Protein AF-A0A453AZ29-F1 (afdb_monomer_lite)

Secondary structure (DSSP, 8-state):
----PPP----------------------PPPPPPP---------------------------S------------HHHHHHHHHHHHHHHHHHHHHHHHHH---HHHHHHHHHHHHHHHHHHHHHHHHHHHHHHHHTTTS-HHHHHHHHHHHHHHHHHHHHHHHHTT-

Organism: Aegilops tauschii subsp. strangulata (NCBI:txid200361)

pLDDT: mean 73.73, std 20.69, range [39.31, 97.31]

Structure (mmCIF, N/CA/C/O backbone):
data_AF-A0A453AZ29-F1
#
_entry.id   AF-A0A453AZ29-F1
#
loop_
_atom_site.group_PDB
_atom_site.id
_atom_site.type_symbol
_atom_site.label_atom_id
_atom_site.label_alt_id
_atom_site.label_comp_id
_atom_site.label_asym_id
_atom_site.label_entity_id
_atom_site.label_seq_id
_atom_site.pdbx_PDB_ins_code
_atom_site.Cartn_x
_atom_site.Cartn_y
_atom_site.Cartn_z
_atom_site.occupancy
_atom_site.B_iso_or_equiv
_atom_site.auth_seq_id
_atom_site.auth_comp_id
_atom_site.auth_asym_id
_atom_site.auth_atom_id
_atom_site.pdbx_PDB_model_num
ATOM 1 N N . SER A 1 1 ? 17.532 59.763 -51.338 1.00 47.78 1 SER A N 1
ATOM 2 C CA . SER A 1 1 ? 17.557 60.275 -49.956 1.00 47.78 1 SER A CA 1
ATOM 3 C C . SER A 1 1 ? 16.244 60.984 -49.703 1.00 47.78 1 SER A C 1
ATOM 5 O O . SER A 1 1 ? 15.917 61.815 -50.535 1.00 47.78 1 SER A O 1
ATOM 7 N N . LEU A 1 2 ? 15.504 60.586 -48.658 1.00 46.50 2 LEU A N 1
ATOM 8 C CA . LEU A 1 2 ? 14.413 61.278 -47.934 1.00 46.50 2 LEU A CA 1
ATOM 9 C C . LEU A 1 2 ? 13.434 60.214 -47.408 1.00 46.50 2 LEU A C 1
ATOM 11 O O . LEU A 1 2 ? 12.672 59.607 -48.154 1.00 46.50 2 LEU A O 1
ATOM 15 N N . ARG A 1 3 ? 13.557 59.931 -46.108 1.00 44.09 3 ARG A N 1
ATOM 16 C CA . ARG A 1 3 ? 12.750 58.974 -45.345 1.00 44.09 3 ARG A CA 1
ATOM 17 C C . ARG A 1 3 ? 11.410 59.617 -44.977 1.00 44.09 3 ARG A C 1
ATOM 19 O O . ARG A 1 3 ? 11.407 60.703 -44.408 1.00 44.09 3 ARG A O 1
ATOM 26 N N . ALA A 1 4 ? 10.305 58.924 -45.242 1.00 47.53 4 ALA A N 1
ATOM 27 C CA . ALA A 1 4 ? 9.000 59.233 -44.668 1.00 47.53 4 ALA A CA 1
ATOM 28 C C . ALA A 1 4 ? 8.839 58.444 -43.358 1.00 47.53 4 ALA A C 1
ATOM 30 O O . ALA A 1 4 ? 8.721 57.220 -43.379 1.00 47.53 4 ALA A O 1
ATOM 31 N N . SER A 1 5 ? 8.874 59.143 -42.222 1.00 56.56 5 SER A N 1
ATOM 32 C CA . SER A 1 5 ? 8.562 58.576 -40.908 1.00 56.56 5 SER A CA 1
ATOM 33 C C . SER A 1 5 ? 7.107 58.879 -40.562 1.00 56.56 5 SER A C 1
ATOM 35 O O . SER A 1 5 ? 6.707 60.036 -40.468 1.00 56.56 5 SER A O 1
ATOM 37 N N . THR A 1 6 ? 6.335 57.809 -40.392 1.00 57.28 6 THR A N 1
ATOM 38 C CA . THR A 1 6 ? 4.952 57.791 -39.907 1.00 57.28 6 THR A CA 1
ATOM 39 C C . THR A 1 6 ? 4.903 58.149 -38.420 1.00 57.28 6 THR A C 1
ATOM 41 O O . THR A 1 6 ? 5.651 57.600 -37.614 1.00 57.28 6 THR A O 1
ATOM 44 N N . GLN A 1 7 ? 4.017 59.085 -38.085 1.00 50.06 7 GLN A N 1
ATOM 45 C CA . GLN A 1 7 ? 3.520 59.365 -36.736 1.00 50.06 7 GLN A CA 1
ATOM 46 C C . GLN A 1 7 ? 2.359 58.402 -36.413 1.00 50.06 7 GLN A C 1
ATOM 48 O O . GLN A 1 7 ? 1.785 57.840 -37.337 1.00 50.06 7 GLN A O 1
ATOM 53 N N . LEU A 1 8 ? 2.013 58.297 -35.123 1.00 47.25 8 LEU A N 1
ATOM 54 C CA . LEU A 1 8 ? 0.850 57.677 -34.451 1.00 47.25 8 LEU A CA 1
ATOM 55 C C . LEU A 1 8 ? 1.379 56.597 -33.492 1.00 47.25 8 LEU A C 1
ATOM 57 O O . LEU A 1 8 ? 2.039 55.661 -33.914 1.00 47.25 8 LEU A O 1
ATOM 61 N N . GLY A 1 9 ? 1.225 56.674 -32.177 1.00 49.78 9 GLY A N 1
ATOM 62 C CA . GLY A 1 9 ? 0.189 57.299 -31.369 1.00 49.78 9 GLY A CA 1
ATOM 63 C C . GLY A 1 9 ? -0.114 56.265 -30.290 1.00 49.78 9 GLY A C 1
ATOM 64 O O . GLY A 1 9 ? -0.825 55.305 -30.560 1.00 49.78 9 GLY A O 1
ATOM 65 N N . SER A 1 10 ? 0.490 56.409 -29.110 1.00 52.88 10 SER A N 1
ATOM 66 C CA . SER A 1 10 ? 0.344 55.429 -28.029 1.00 52.88 10 SER A CA 1
ATOM 67 C C . SER A 1 10 ? -0.169 56.128 -26.784 1.00 52.88 10 SER A C 1
ATOM 69 O O . SER A 1 10 ? 0.538 56.878 -26.114 1.00 52.88 10 SER A O 1
ATOM 71 N N . SER A 1 11 ? -1.448 55.887 -26.547 1.00 51.44 11 SER A N 1
ATOM 72 C CA . SER A 1 11 ? -2.273 56.338 -25.444 1.00 51.44 11 SER A CA 1
ATOM 73 C C . SER A 1 11 ? -1.641 56.007 -24.092 1.00 51.44 11 SER A C 1
ATOM 75 O O . SER A 1 11 ? -1.389 54.845 -23.779 1.00 51.44 11 SER A O 1
ATOM 77 N N . GLN A 1 12 ? -1.437 57.036 -23.268 1.00 48.78 12 GLN A N 1
ATOM 78 C CA . GLN A 1 12 ? -1.276 56.879 -21.827 1.00 48.78 12 GLN A CA 1
ATOM 79 C C . GLN A 1 12 ? -2.637 56.513 -21.231 1.00 48.78 12 GLN A C 1
ATOM 81 O O . GLN A 1 12 ? -3.557 57.330 -21.234 1.00 48.78 12 GLN A O 1
ATOM 86 N N . LEU A 1 13 ? -2.751 55.302 -20.695 1.00 49.75 13 LEU A N 1
ATOM 87 C CA . LEU A 1 13 ? -3.763 54.957 -19.706 1.00 49.75 13 LEU A CA 1
ATOM 88 C C . LEU A 1 13 ? -3.055 54.267 -18.548 1.00 49.75 13 LEU A C 1
ATOM 90 O O . LEU A 1 13 ? -2.264 53.345 -18.737 1.00 49.75 13 LEU A O 1
ATOM 94 N N . GLY A 1 14 ? -3.290 54.822 -17.362 1.00 50.38 14 GLY A N 1
ATOM 95 C CA . GLY A 1 14 ? -2.594 54.486 -16.138 1.00 50.38 14 GLY A CA 1
ATOM 96 C C . GLY A 1 14 ? -2.785 53.042 -15.702 1.00 50.38 14 GLY A C 1
ATOM 97 O O . GLY A 1 14 ? -3.735 52.355 -16.074 1.00 50.38 14 GLY A O 1
ATOM 98 N N . SER A 1 15 ? -1.881 52.598 -14.843 1.00 53.22 15 SER A N 1
ATOM 99 C CA . SER A 1 15 ? -2.128 51.497 -13.928 1.00 53.22 15 SER A CA 1
ATOM 100 C C . SER A 1 15 ? -1.282 51.728 -12.690 1.00 53.22 15 SER A C 1
ATOM 102 O O . SER A 1 15 ? -0.067 51.884 -12.747 1.00 53.22 15 SER A O 1
ATOM 104 N N . HIS A 1 16 ? -2.013 51.846 -11.598 1.00 54.84 16 HIS A N 1
ATOM 105 C CA . HIS A 1 16 ? -1.594 52.117 -10.244 1.00 54.84 16 HIS A CA 1
ATOM 106 C C . HIS A 1 16 ? -0.516 51.133 -9.775 1.00 54.84 16 HIS A C 1
ATOM 108 O O . HIS A 1 16 ? -0.699 49.918 -9.838 1.00 54.84 16 HIS A O 1
ATOM 114 N N . ASP A 1 17 ? 0.589 51.680 -9.268 1.00 51.09 17 ASP A N 1
ATOM 115 C CA . ASP A 1 17 ? 1.543 50.957 -8.437 1.00 51.09 17 ASP A CA 1
ATOM 116 C C . ASP A 1 17 ? 0.860 50.620 -7.104 1.00 51.09 17 ASP A C 1
ATOM 118 O O . ASP A 1 17 ? 0.589 51.476 -6.264 1.00 51.09 17 ASP A O 1
ATOM 122 N N . SER A 1 18 ? 0.485 49.358 -6.946 1.00 54.91 18 SER A N 1
ATOM 123 C CA . SER A 1 18 ? 0.022 48.794 -5.681 1.00 54.91 18 SER A CA 1
ATOM 124 C C . SER A 1 18 ? 0.699 47.451 -5.499 1.00 54.91 18 SER A C 1
ATOM 126 O O . SER A 1 18 ? 0.128 46.388 -5.725 1.00 54.91 18 SER A O 1
ATOM 128 N N . SER A 1 19 ? 1.965 47.531 -5.105 1.00 53.62 19 SER A N 1
ATOM 129 C CA . SER A 1 19 ? 2.706 46.408 -4.550 1.00 53.62 19 SER A CA 1
ATOM 130 C C . SER A 1 19 ? 2.214 46.131 -3.120 1.00 53.62 19 SER A C 1
ATOM 132 O O . SER A 1 19 ? 2.351 47.001 -2.256 1.00 53.62 19 SER A O 1
ATOM 134 N N . PRO A 1 20 ? 1.668 44.942 -2.805 1.00 52.72 20 PRO A N 1
ATOM 135 C CA . PRO A 1 20 ? 1.433 44.560 -1.421 1.00 52.72 20 PRO A CA 1
ATOM 136 C C . PRO A 1 20 ? 2.773 44.240 -0.747 1.00 52.72 20 PRO A C 1
ATOM 138 O O . PRO A 1 20 ? 3.454 43.270 -1.083 1.00 52.72 20 PRO A O 1
ATOM 141 N N . GLN A 1 21 ? 3.138 45.065 0.234 1.00 50.56 21 GLN A N 1
ATOM 142 C CA . GLN A 1 21 ? 4.170 44.784 1.230 1.00 50.56 21 GLN A CA 1
ATOM 143 C C . GLN A 1 21 ? 3.846 43.463 1.945 1.00 50.56 21 GLN A C 1
ATOM 145 O O . GLN A 1 21 ? 3.033 43.409 2.870 1.00 50.56 21 GLN A O 1
ATOM 150 N N . ILE A 1 22 ? 4.490 42.379 1.512 1.00 53.16 22 ILE A N 1
ATOM 151 C CA . ILE A 1 22 ? 4.513 41.113 2.241 1.00 53.16 22 ILE A CA 1
ATOM 152 C C . ILE A 1 22 ? 5.326 41.348 3.515 1.00 53.16 22 ILE A C 1
ATOM 154 O O . ILE A 1 22 ? 6.553 41.451 3.493 1.00 53.16 22 ILE A O 1
ATOM 158 N N . GLN A 1 23 ? 4.613 41.430 4.637 1.00 53.84 23 GLN A N 1
ATOM 159 C CA . GLN A 1 23 ? 5.163 41.373 5.985 1.00 53.84 23 GLN A CA 1
ATOM 160 C C . GLN A 1 23 ? 5.998 40.099 6.138 1.00 53.84 23 GLN A C 1
ATOM 162 O O . GLN A 1 23 ? 5.479 39.012 6.384 1.00 53.84 23 GLN A O 1
ATOM 167 N N . ARG A 1 24 ? 7.319 40.227 6.001 1.00 55.56 24 ARG A N 1
ATOM 168 C CA . ARG A 1 24 ? 8.266 39.150 6.290 1.00 55.56 24 ARG A CA 1
ATOM 169 C C . ARG A 1 24 ? 8.862 39.330 7.682 1.00 55.56 24 ARG A C 1
ATOM 171 O O . ARG A 1 24 ? 10.074 39.471 7.827 1.00 55.56 24 ARG A O 1
ATOM 178 N N . LEU A 1 25 ? 8.022 39.274 8.716 1.00 46.75 25 LEU A N 1
ATOM 179 C CA . LEU A 1 25 ? 8.494 39.098 10.090 1.00 46.75 25 LEU A CA 1
ATOM 180 C C . LEU A 1 25 ? 8.783 37.602 10.319 1.00 46.75 25 LEU A C 1
ATOM 182 O O . LEU A 1 25 ? 7.987 36.858 10.882 1.00 46.75 25 LEU A O 1
ATOM 186 N N . ARG A 1 26 ? 9.923 37.126 9.799 1.00 50.66 26 ARG A N 1
ATOM 187 C CA . ARG A 1 26 ? 10.476 35.816 10.178 1.00 50.66 26 ARG A CA 1
ATOM 188 C C . ARG A 1 26 ? 11.105 35.954 11.561 1.00 50.66 26 ARG A C 1
ATOM 190 O O . ARG A 1 26 ? 12.236 36.415 11.672 1.00 50.66 26 ARG A O 1
ATOM 197 N N . SER A 1 27 ? 10.390 35.510 12.587 1.00 53.84 27 SER A N 1
ATOM 198 C CA . SER A 1 27 ? 10.977 35.160 13.881 1.00 53.84 27 SER A CA 1
ATOM 199 C C . SER A 1 27 ? 11.922 33.963 13.711 1.00 53.84 27 SER A C 1
ATOM 201 O O . SER A 1 27 ? 11.492 32.936 13.178 1.00 53.84 27 SER A O 1
ATOM 203 N N . PRO A 1 28 ? 13.185 34.021 14.160 1.00 58.12 28 PRO A N 1
ATOM 204 C CA . PRO A 1 28 ? 13.958 32.814 14.395 1.00 58.12 28 PRO A CA 1
ATOM 205 C C . PRO A 1 28 ? 13.549 32.229 15.753 1.00 58.12 28 PRO A C 1
ATOM 207 O O . PRO A 1 28 ? 13.876 32.764 16.810 1.00 58.12 28 PRO A O 1
ATOM 210 N N . HIS A 1 29 ? 12.796 31.131 15.719 1.00 52.59 29 HIS A N 1
ATOM 211 C CA . HIS A 1 29 ? 12.543 30.304 16.894 1.00 52.59 29 HIS A CA 1
ATOM 212 C C . HIS A 1 29 ? 13.854 29.584 17.253 1.00 52.59 29 HIS A C 1
ATOM 214 O O . HIS A 1 29 ? 14.314 28.712 16.519 1.00 52.59 29 HIS A O 1
ATOM 220 N N . GLN A 1 30 ? 14.492 30.022 18.338 1.00 57.69 30 GLN A N 1
ATOM 221 C CA . GLN A 1 30 ? 15.626 29.346 18.974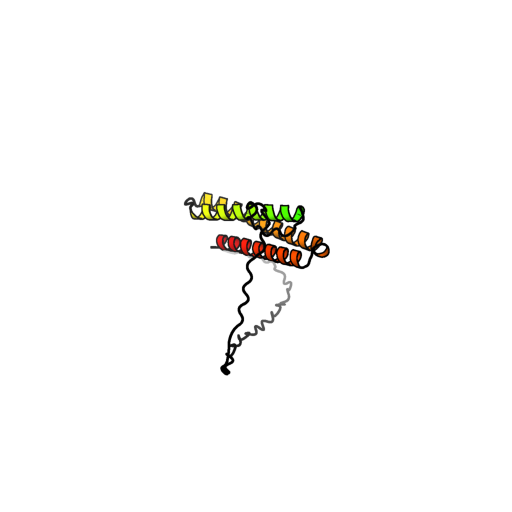 1.00 57.69 30 GLN A CA 1
ATOM 222 C C . GLN A 1 30 ? 15.173 27.984 19.529 1.00 57.69 30 GLN A C 1
ATOM 224 O O . GLN A 1 30 ? 14.177 27.951 20.257 1.00 57.69 30 GLN A O 1
ATOM 229 N N . PRO A 1 31 ? 15.877 26.871 19.260 1.00 58.12 31 PRO A N 1
ATOM 230 C CA . PRO A 1 31 ? 15.649 25.632 19.989 1.00 58.12 31 PRO A CA 1
ATOM 231 C C . PRO A 1 31 ? 16.240 25.747 21.403 1.00 58.12 31 PRO A C 1
ATOM 233 O O . PRO A 1 31 ? 17.429 26.009 21.581 1.00 58.12 31 PRO A O 1
ATOM 236 N N . LEU A 1 32 ? 15.395 25.559 22.418 1.00 60.16 32 LEU A N 1
ATOM 237 C CA . LEU A 1 32 ? 15.805 25.466 23.820 1.00 60.16 32 LEU A CA 1
ATOM 238 C C . LEU A 1 32 ? 16.632 24.183 24.045 1.00 60.16 32 LEU A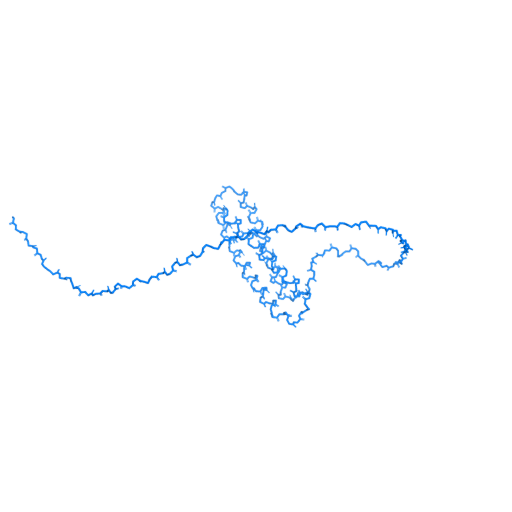 C 1
ATOM 240 O O . LEU A 1 32 ? 16.169 23.106 23.660 1.00 60.16 32 LEU A O 1
ATOM 244 N N . PRO A 1 33 ? 17.802 24.240 24.706 1.00 57.88 33 PRO A N 1
ATOM 245 C CA . PRO A 1 33 ? 18.456 23.043 25.219 1.00 57.88 33 PRO A CA 1
ATOM 246 C C . PRO A 1 33 ? 17.745 22.562 26.494 1.00 57.88 33 PRO A C 1
ATOM 248 O O . PRO A 1 33 ? 17.604 23.301 27.468 1.00 57.88 33 PRO A O 1
ATOM 251 N N . LEU A 1 34 ? 17.297 21.305 26.484 1.00 60.22 34 LEU A N 1
ATOM 252 C CA . LEU A 1 34 ? 16.803 20.597 27.665 1.00 60.22 34 LEU A CA 1
ATOM 253 C C . LEU A 1 34 ? 17.975 20.357 28.629 1.00 60.22 34 LEU A C 1
ATOM 255 O O . LEU A 1 34 ? 18.946 19.687 28.280 1.00 60.22 34 LEU A O 1
ATOM 259 N N . ALA A 1 35 ? 17.891 20.919 29.833 1.00 66.25 35 ALA A N 1
ATOM 260 C CA . ALA A 1 35 ? 18.860 20.678 30.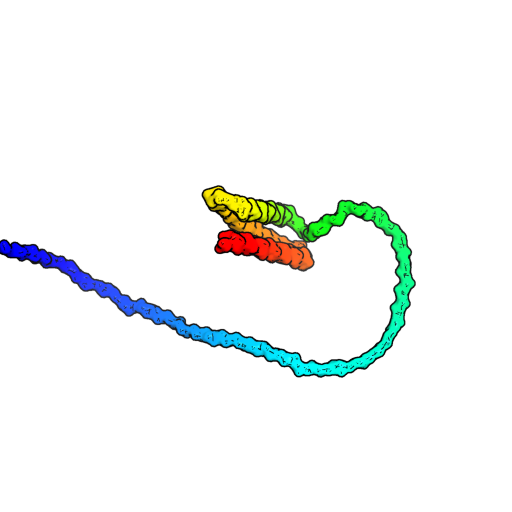896 1.00 66.25 35 ALA A CA 1
ATOM 261 C C . ALA A 1 35 ? 18.710 19.250 31.467 1.00 66.25 35 ALA A C 1
ATOM 263 O O . ALA A 1 35 ? 17.581 18.788 31.649 1.00 66.25 35 ALA A O 1
ATOM 264 N N . PRO A 1 36 ? 19.811 18.552 31.802 1.00 51.31 36 PRO A N 1
ATOM 265 C CA . PRO A 1 36 ? 19.754 17.295 32.537 1.00 51.31 36 PRO A CA 1
ATOM 266 C C . PRO A 1 36 ? 19.554 17.554 34.039 1.00 51.31 36 PRO A C 1
ATOM 268 O O . PRO A 1 36 ? 20.376 18.194 34.694 1.00 51.31 36 PRO A O 1
ATOM 271 N N . THR A 1 37 ? 18.463 17.038 34.601 1.00 60.53 37 THR A N 1
ATOM 272 C CA . THR A 1 37 ? 18.236 16.997 36.051 1.00 60.53 37 THR A CA 1
ATOM 273 C C . THR A 1 37 ? 19.132 15.931 36.681 1.00 60.53 37 THR A C 1
ATOM 275 O O . THR A 1 37 ? 18.964 14.741 36.424 1.00 60.53 37 THR A O 1
ATOM 278 N N . ALA A 1 38 ? 20.063 16.357 37.533 1.00 48.00 38 ALA A N 1
ATOM 279 C CA . ALA A 1 38 ? 20.837 15.494 38.418 1.00 48.00 38 ALA A CA 1
ATOM 280 C C . ALA A 1 38 ? 20.406 15.719 39.877 1.00 48.00 38 ALA A C 1
ATOM 282 O O . ALA A 1 38 ? 20.521 16.833 40.379 1.00 48.00 38 ALA A O 1
ATOM 283 N N . ALA A 1 39 ? 19.932 14.661 40.540 1.00 47.66 39 ALA A N 1
ATOM 284 C CA . ALA A 1 39 ? 19.940 14.442 41.997 1.00 47.66 39 ALA A CA 1
ATOM 285 C C . ALA A 1 39 ? 19.425 13.004 42.227 1.00 47.66 39 ALA A C 1
ATOM 287 O O . ALA A 1 39 ? 18.273 12.708 41.937 1.00 47.66 39 ALA A O 1
ATOM 288 N N . LEU A 1 40 ? 20.295 12.007 42.414 1.00 49.75 40 LEU A N 1
ATOM 289 C CA . LEU A 1 40 ? 20.907 11.590 43.685 1.00 49.75 40 LEU A CA 1
ATOM 290 C C . LEU A 1 40 ? 19.869 11.169 44.741 1.00 49.75 40 LEU A C 1
ATOM 292 O O . LEU A 1 40 ? 19.202 12.026 45.308 1.00 49.75 40 LEU A O 1
ATOM 296 N N . LEU A 1 41 ? 19.800 9.858 45.023 1.00 48.78 41 LEU A N 1
ATOM 297 C CA . LEU A 1 41 ? 19.939 9.228 46.354 1.00 48.78 41 LEU A CA 1
ATOM 298 C C . LEU A 1 41 ? 19.409 7.778 46.323 1.00 48.78 41 LEU A C 1
ATOM 300 O O . LEU A 1 41 ? 18.217 7.534 46.167 1.00 48.78 41 LEU A O 1
ATOM 304 N N . ALA A 1 42 ? 20.312 6.812 46.513 1.00 46.25 42 ALA A N 1
ATOM 305 C CA . ALA A 1 42 ? 19.978 5.504 47.086 1.00 46.25 42 ALA A CA 1
ATOM 306 C C . ALA A 1 42 ? 19.843 5.660 48.619 1.00 46.25 42 ALA A C 1
ATOM 308 O O . ALA A 1 42 ? 20.428 6.599 49.170 1.00 46.25 42 ALA A O 1
ATOM 309 N N . PRO A 1 43 ? 19.130 4.761 49.329 1.00 51.69 43 PRO A N 1
ATOM 310 C CA . PRO A 1 43 ? 19.847 3.600 49.866 1.00 51.69 43 PRO A CA 1
ATOM 311 C C . PRO A 1 43 ? 19.036 2.290 50.002 1.00 51.69 43 PRO A C 1
ATOM 313 O O . PRO A 1 43 ? 17.840 2.267 50.262 1.00 51.69 43 PRO A O 1
ATOM 316 N N . THR A 1 44 ? 19.781 1.191 49.867 1.00 49.81 44 THR A N 1
ATOM 317 C CA . THR A 1 44 ? 19.835 0.000 50.736 1.00 49.81 44 THR A CA 1
ATOM 318 C C . THR A 1 44 ? 18.564 -0.503 51.438 1.00 49.81 44 THR A C 1
ATOM 320 O O . THR A 1 44 ? 18.125 0.064 52.431 1.00 49.81 44 THR A O 1
ATOM 323 N N . GLY A 1 45 ? 18.188 -1.748 51.111 1.00 42.03 45 GLY A N 1
ATOM 324 C CA . GLY A 1 45 ? 18.035 -2.769 52.155 1.00 42.03 45 GLY A CA 1
ATOM 325 C C . GLY A 1 45 ? 16.774 -3.642 52.138 1.00 42.03 45 GLY A C 1
ATOM 326 O O . GLY A 1 45 ? 15.698 -3.187 52.495 1.00 42.03 45 GLY A O 1
ATOM 327 N N . ARG A 1 46 ? 17.023 -4.953 51.966 1.00 41.38 46 ARG A N 1
ATOM 328 C CA . ARG A 1 46 ? 16.588 -6.049 52.867 1.00 41.38 46 ARG A CA 1
ATOM 329 C C . ARG A 1 46 ? 15.381 -6.934 52.465 1.00 41.38 46 ARG A C 1
ATOM 331 O O . ARG A 1 46 ? 14.228 -6.568 52.602 1.00 41.38 46 ARG A O 1
ATOM 338 N N . ALA A 1 47 ? 15.760 -8.188 52.176 1.00 39.31 47 ALA A N 1
ATOM 339 C CA . ALA A 1 47 ? 15.202 -9.475 52.637 1.00 39.31 47 ALA A CA 1
ATOM 340 C C . ALA A 1 47 ? 13.906 -10.086 52.039 1.00 39.31 47 ALA A C 1
ATOM 342 O O . ALA A 1 47 ? 12.814 -9.827 52.519 1.00 39.31 47 ALA A O 1
ATOM 343 N N . ALA A 1 48 ? 14.129 -11.088 51.168 1.00 50.00 48 ALA A N 1
ATOM 344 C CA . ALA A 1 48 ? 13.801 -12.524 51.351 1.00 50.00 48 ALA A CA 1
ATOM 345 C C . ALA A 1 48 ? 12.304 -12.988 51.346 1.00 50.00 48 ALA A C 1
ATOM 347 O O . ALA A 1 48 ? 11.413 -12.172 51.158 1.00 50.00 48 ALA A O 1
ATOM 348 N N . PRO A 1 49 ? 11.995 -14.311 51.363 1.00 58.38 49 PRO A N 1
ATOM 349 C CA . PRO A 1 49 ? 11.347 -14.987 50.233 1.00 58.38 49 PRO A CA 1
ATOM 350 C C . PRO A 1 49 ? 9.973 -15.605 50.574 1.00 58.38 49 PRO A C 1
ATOM 352 O O . PRO A 1 49 ? 9.648 -15.857 51.731 1.00 58.38 49 PRO A O 1
ATOM 355 N N . SER A 1 50 ? 9.189 -15.986 49.561 1.00 46.16 50 SER A N 1
ATOM 356 C CA . SER A 1 50 ? 8.183 -17.040 49.744 1.00 46.16 50 SER A CA 1
ATOM 357 C C . SER A 1 50 ? 7.948 -17.835 48.470 1.00 46.16 50 SER A C 1
ATOM 359 O O . SER A 1 50 ? 7.412 -17.352 47.478 1.00 46.16 50 SER A O 1
ATOM 361 N N . ARG A 1 51 ? 8.389 -19.091 48.545 1.00 50.91 51 ARG A N 1
ATOM 362 C CA . ARG A 1 51 ? 7.953 -20.206 47.713 1.00 50.91 51 ARG A CA 1
ATOM 363 C C . ARG A 1 51 ? 6.441 -20.353 47.867 1.00 50.91 51 ARG A C 1
ATOM 365 O O . ARG A 1 51 ? 5.982 -20.510 48.991 1.00 50.91 51 ARG A O 1
ATOM 372 N N . ASN A 1 52 ? 5.711 -20.467 46.764 1.00 49.03 52 ASN A N 1
ATOM 373 C CA . ASN A 1 52 ? 4.605 -21.410 46.750 1.00 49.03 52 ASN A CA 1
ATOM 374 C C . ASN A 1 52 ? 4.599 -22.174 45.430 1.00 49.03 52 ASN A C 1
ATOM 376 O O . ASN A 1 52 ? 4.453 -21.620 44.346 1.00 49.03 52 ASN A O 1
ATOM 380 N N . ARG A 1 53 ? 4.863 -23.466 45.587 1.00 47.81 53 ARG A N 1
ATOM 381 C CA . ARG A 1 53 ? 4.849 -24.521 44.591 1.00 47.81 53 ARG A CA 1
ATOM 382 C C . ARG A 1 53 ? 3.437 -25.095 44.600 1.00 47.81 53 ARG A C 1
ATOM 384 O O . ARG A 1 53 ? 3.000 -25.561 45.648 1.00 47.81 53 ARG A O 1
ATOM 391 N N . ALA A 1 54 ? 2.762 -25.071 43.461 1.00 47.62 54 ALA A N 1
ATOM 392 C CA . ALA A 1 54 ? 1.604 -25.913 43.199 1.00 47.62 54 ALA A CA 1
ATOM 393 C C . ALA A 1 54 ? 1.541 -26.183 41.688 1.00 47.62 54 ALA A C 1
ATOM 395 O O . ALA A 1 54 ? 1.219 -25.298 40.900 1.00 47.62 54 ALA A O 1
ATOM 396 N N . ASP A 1 55 ? 1.940 -27.397 41.315 1.00 49.66 55 ASP A N 1
ATOM 397 C CA . ASP A 1 55 ? 1.729 -28.032 40.010 1.00 49.66 55 ASP A CA 1
ATOM 398 C C . ASP A 1 55 ? 0.211 -28.386 39.824 1.00 49.66 55 ASP A C 1
ATOM 400 O O . ASP A 1 55 ? -0.574 -28.158 40.749 1.00 49.66 55 ASP A O 1
ATOM 404 N N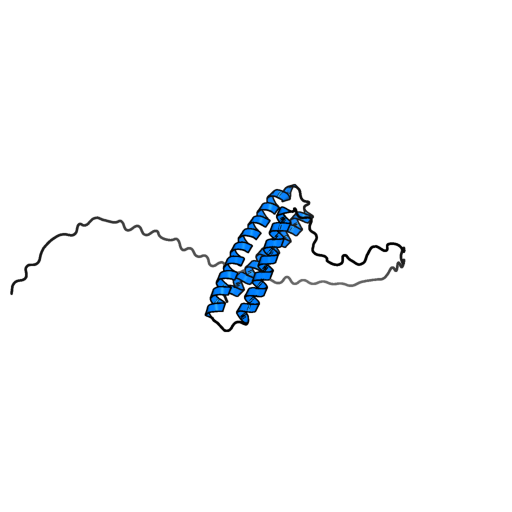 . PRO A 1 56 ? -0.273 -28.874 38.657 1.00 61.09 56 PRO A N 1
ATOM 405 C CA . PRO A 1 56 ? -1.403 -28.297 37.915 1.00 61.09 56 PRO A CA 1
ATOM 406 C C . PRO A 1 56 ? -2.662 -29.198 37.912 1.00 61.09 56 PRO A C 1
ATOM 408 O O . PRO A 1 56 ? -2.605 -30.343 38.363 1.00 61.09 56 PRO A O 1
ATOM 411 N N . PRO A 1 57 ? -3.794 -28.775 37.316 1.00 54.72 57 PRO A N 1
ATOM 412 C CA . PRO A 1 57 ? -4.787 -29.715 36.825 1.00 54.72 57 PRO A CA 1
ATOM 413 C C . PRO A 1 57 ? -4.575 -30.018 35.334 1.00 54.72 57 PRO A C 1
ATOM 415 O O . PRO A 1 57 ? -4.472 -29.138 34.482 1.00 54.72 57 PRO A O 1
ATOM 418 N N . LEU A 1 58 ? -4.524 -31.319 35.063 1.00 53.78 58 LEU A N 1
ATOM 419 C CA . LEU A 1 58 ? -4.754 -31.967 33.778 1.00 53.78 58 LEU A CA 1
ATOM 420 C C . LEU A 1 58 ? -6.112 -31.571 33.177 1.00 53.78 58 LEU A C 1
ATOM 422 O O . LEU A 1 58 ? -7.105 -31.513 33.898 1.00 53.78 58 LEU A O 1
ATOM 426 N N . GLY A 1 59 ? -6.171 -31.474 31.846 1.00 46.81 59 GLY A N 1
ATOM 427 C CA . GLY A 1 59 ? -7.404 -31.716 31.091 1.00 46.81 59 GLY A CA 1
ATOM 428 C C . GLY A 1 59 ? -7.768 -30.617 30.100 1.00 46.81 59 GLY A C 1
ATOM 429 O O . GLY A 1 59 ? -8.339 -29.602 30.473 1.00 46.81 59 GLY A O 1
ATOM 430 N N . GLY A 1 60 ? -7.488 -30.862 28.820 1.00 46.00 60 GLY A N 1
ATOM 431 C CA . GLY A 1 60 ? -7.945 -30.012 27.725 1.00 46.00 60 GLY A CA 1
ATOM 432 C C . GLY A 1 60 ? -7.159 -30.255 26.447 1.00 46.00 60 GLY A C 1
ATOM 433 O O . GLY A 1 60 ? -6.402 -29.395 26.017 1.00 46.00 60 GLY A O 1
ATOM 434 N N . ALA A 1 61 ? -7.307 -31.443 25.860 1.00 54.41 61 ALA A N 1
ATOM 435 C CA . ALA A 1 61 ? -6.945 -31.662 24.467 1.00 54.41 61 ALA A CA 1
ATOM 436 C C . ALA A 1 61 ? -7.909 -30.840 23.596 1.00 54.41 61 ALA A C 1
ATOM 438 O O . ALA A 1 61 ? -9.019 -31.277 23.314 1.00 54.41 61 ALA A O 1
ATOM 439 N N . GLY A 1 62 ? -7.489 -29.624 23.257 1.00 49.06 62 GLY A N 1
ATOM 440 C CA . GLY A 1 62 ? -8.022 -28.821 22.166 1.00 49.06 62 GLY A CA 1
ATOM 441 C C . GLY A 1 62 ? -6.895 -28.616 21.160 1.00 49.06 62 GLY A C 1
ATOM 442 O O . GLY A 1 62 ? -5.922 -27.927 21.447 1.00 49.06 62 GLY A O 1
ATOM 443 N N . ASP A 1 63 ? -6.998 -29.336 20.054 1.00 53.44 63 ASP A N 1
ATOM 444 C CA . ASP A 1 63 ? -6.447 -29.081 18.719 1.00 53.44 63 ASP A CA 1
ATOM 445 C C . ASP A 1 63 ? -5.255 -28.095 18.587 1.00 53.44 63 ASP A C 1
ATOM 447 O O . ASP A 1 63 ? -5.432 -26.877 18.653 1.00 53.44 63 ASP A O 1
ATOM 451 N N . PRO A 1 64 ? -4.035 -28.564 18.250 1.00 52.62 64 PRO A N 1
ATOM 452 C CA . PRO A 1 64 ? -2.893 -27.698 17.949 1.00 52.62 64 PRO A CA 1
ATOM 453 C C . PRO A 1 64 ? -2.881 -27.259 16.470 1.00 52.62 64 PRO A C 1
ATOM 455 O O . PRO A 1 64 ? -1.893 -27.457 15.764 1.00 52.62 64 PRO A O 1
ATOM 458 N N . ALA A 1 65 ? -3.982 -26.685 15.976 1.00 41.06 65 ALA A N 1
ATOM 459 C CA . ALA A 1 65 ? -4.125 -26.288 14.567 1.00 41.06 65 ALA A CA 1
ATOM 460 C C . ALA A 1 65 ? -4.726 -24.884 14.361 1.00 41.06 65 ALA A C 1
ATOM 462 O O . ALA A 1 65 ? -5.369 -24.625 13.351 1.00 41.06 65 ALA A O 1
ATOM 463 N N . ALA A 1 66 ? -4.499 -23.955 15.293 1.00 42.03 66 ALA A N 1
ATOM 464 C CA . ALA A 1 66 ? -4.850 -22.543 15.111 1.00 42.03 66 ALA A CA 1
ATOM 465 C C . ALA A 1 66 ? -3.775 -21.603 15.685 1.00 42.03 66 ALA A C 1
ATOM 467 O O . ALA A 1 66 ? -4.064 -20.601 16.327 1.00 42.03 66 ALA A O 1
ATOM 468 N N . ALA A 1 67 ? -2.499 -21.920 15.458 1.00 40.97 67 ALA A N 1
ATOM 469 C CA . ALA A 1 67 ? -1.396 -20.985 15.677 1.00 40.97 67 ALA A CA 1
ATOM 470 C C . ALA A 1 67 ? -1.118 -20.193 14.387 1.00 40.97 67 ALA A C 1
ATOM 472 O O . ALA A 1 67 ? -0.052 -20.295 13.790 1.00 40.97 67 ALA A O 1
ATOM 473 N N . MET A 1 68 ? -2.106 -19.422 13.938 1.00 43.59 68 MET A N 1
ATOM 474 C CA . MET A 1 68 ? -1.927 -18.332 12.977 1.00 43.59 68 MET A CA 1
ATOM 475 C C . MET A 1 68 ? -2.648 -17.130 13.574 1.00 43.59 68 MET A C 1
ATOM 477 O O . MET A 1 68 ? -3.767 -16.805 13.198 1.00 43.59 68 MET A O 1
ATOM 481 N N . ALA A 1 69 ? -2.011 -16.502 14.563 1.00 42.41 69 ALA A N 1
ATOM 482 C CA . ALA A 1 69 ? -2.410 -15.201 15.074 1.00 42.41 69 ALA A CA 1
ATOM 483 C C . ALA A 1 69 ? -2.155 -14.137 13.991 1.00 42.41 69 ALA A C 1
ATOM 485 O O . ALA A 1 69 ? -1.232 -13.330 14.084 1.00 42.41 69 ALA A O 1
ATOM 486 N N . ALA A 1 70 ? -2.980 -14.139 12.944 1.00 46.53 70 ALA A N 1
ATOM 487 C CA . ALA A 1 70 ? -3.451 -12.871 12.426 1.00 46.53 70 ALA A CA 1
ATOM 488 C C . ALA A 1 70 ? -4.204 -12.228 13.592 1.00 46.53 70 ALA A C 1
ATOM 490 O O . ALA A 1 70 ? -4.939 -12.913 14.299 1.00 46.53 70 ALA A O 1
ATOM 491 N N . SER A 1 71 ? -3.958 -10.956 13.875 1.00 49.03 71 SER A N 1
ATOM 492 C CA . SER A 1 71 ? -4.794 -10.220 14.813 1.00 49.03 71 SER A CA 1
ATOM 493 C C . SER A 1 71 ? -6.224 -10.279 14.272 1.00 49.03 71 SER A C 1
ATOM 495 O O . SER A 1 71 ? -6.555 -9.523 13.361 1.00 49.03 71 SER A O 1
ATOM 497 N N . ASP A 1 72 ? -7.018 -11.233 14.765 1.00 57.84 72 ASP A N 1
ATOM 498 C CA . ASP A 1 72 ? -8.429 -11.428 14.433 1.00 57.84 72 ASP A CA 1
ATOM 499 C C . ASP A 1 72 ? -9.202 -10.333 15.163 1.00 57.84 72 ASP A C 1
ATOM 501 O O . ASP A 1 72 ? -9.900 -10.533 16.154 1.00 57.84 72 ASP A O 1
ATOM 505 N N . VAL A 1 73 ? -8.913 -9.097 14.761 1.00 69.56 73 VAL A N 1
ATOM 506 C CA . VAL A 1 73 ? -9.718 -7.958 15.148 1.00 69.56 73 VAL A CA 1
ATOM 507 C C . VAL A 1 73 ? -11.055 -8.216 14.471 1.00 69.56 73 VAL A C 1
ATOM 509 O O . VAL A 1 73 ? -11.054 -8.329 13.247 1.00 69.56 73 VAL A O 1
ATOM 512 N N . PRO A 1 74 ? -12.173 -8.343 15.199 1.00 69.19 74 PRO A N 1
ATOM 513 C CA . PRO A 1 74 ? -13.464 -8.547 14.563 1.00 69.19 74 PRO A CA 1
ATOM 514 C C . PRO A 1 74 ? -13.735 -7.358 13.634 1.00 69.19 74 PRO A C 1
ATOM 516 O O . PRO A 1 74 ? -13.857 -6.218 14.090 1.00 69.19 74 PRO A O 1
ATOM 519 N N . MET A 1 75 ? -13.759 -7.625 12.328 1.00 79.44 75 MET A N 1
ATOM 520 C CA . MET A 1 75 ? -14.004 -6.640 11.274 1.00 79.44 75 MET A CA 1
ATOM 521 C C . MET A 1 75 ? -15.360 -6.903 10.639 1.00 79.44 75 MET A C 1
ATOM 523 O O . MET A 1 75 ? -15.831 -8.040 10.585 1.00 79.44 75 MET A O 1
ATOM 527 N N . SER A 1 76 ? -15.993 -5.854 10.127 1.00 84.25 76 SER A N 1
ATOM 528 C CA . SER A 1 76 ? -17.117 -6.047 9.225 1.00 84.25 76 SER A CA 1
ATOM 529 C C . SER A 1 76 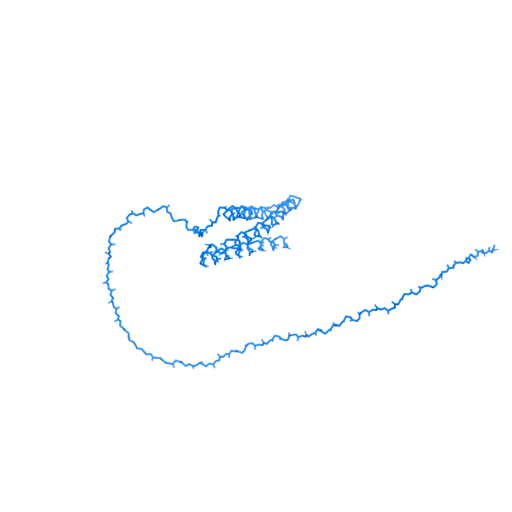? -16.642 -6.623 7.889 1.00 84.25 76 SER A C 1
ATOM 531 O O . SER A 1 76 ? -15.487 -6.423 7.502 1.00 84.25 76 SER A O 1
ATOM 533 N N . PRO A 1 77 ? -17.527 -7.307 7.144 1.00 86.69 77 PRO A N 1
ATOM 534 C CA . PRO A 1 77 ? -17.185 -7.843 5.826 1.00 86.69 77 PRO A CA 1
ATOM 535 C C . PRO A 1 77 ? -16.716 -6.756 4.845 1.00 86.69 77 PRO A C 1
ATOM 537 O O . PRO A 1 77 ? -15.863 -7.014 4.003 1.00 86.69 77 PRO A O 1
ATOM 540 N N . GLU A 1 78 ? -17.236 -5.532 4.970 1.00 88.75 78 GLU A N 1
ATOM 541 C CA . GLU A 1 78 ? -16.807 -4.392 4.153 1.00 88.75 78 GLU A CA 1
ATOM 542 C C . GLU A 1 78 ? -15.370 -3.971 4.493 1.00 88.75 78 GLU A C 1
ATOM 544 O O . GLU A 1 78 ? -14.548 -3.750 3.603 1.00 88.75 78 GLU A O 1
ATOM 549 N N . LEU A 1 79 ? -15.034 -3.921 5.784 1.00 89.12 79 LEU A N 1
ATOM 550 C CA . LEU A 1 79 ? -13.700 -3.555 6.244 1.00 89.12 79 LEU A CA 1
ATOM 551 C C . LEU A 1 79 ? -12.654 -4.632 5.912 1.00 89.12 79 LEU A C 1
ATOM 553 O O . LEU A 1 79 ? -11.535 -4.297 5.520 1.00 89.12 79 LEU A O 1
ATOM 557 N N . GLU A 1 80 ? -13.022 -5.909 6.031 1.00 90.62 80 GLU A N 1
ATOM 558 C CA . GLU A 1 80 ? -12.174 -7.045 5.654 1.00 90.62 80 GLU A CA 1
ATOM 559 C C . GLU A 1 80 ? -11.872 -7.047 4.152 1.00 90.62 80 GLU A C 1
ATOM 561 O O . GLU A 1 80 ? -10.725 -7.256 3.752 1.00 90.62 80 GLU A O 1
ATOM 566 N N . GLN A 1 81 ? -12.870 -6.740 3.318 1.00 93.31 81 GLN A N 1
ATOM 567 C CA . GLN A 1 81 ? -12.670 -6.599 1.880 1.00 93.31 81 GLN A CA 1
ATOM 568 C C . GLN A 1 81 ? -11.640 -5.502 1.574 1.00 93.31 81 GLN A C 1
ATOM 570 O O . GLN A 1 81 ? -10.660 -5.756 0.870 1.00 93.31 81 GLN A O 1
ATOM 575 N N . VAL A 1 82 ? -11.817 -4.308 2.150 1.00 94.19 82 VAL A N 1
ATOM 576 C CA . VAL A 1 82 ? -10.896 -3.182 1.937 1.00 94.19 82 VAL A CA 1
ATOM 577 C C . VAL A 1 82 ? -9.489 -3.503 2.458 1.00 94.19 82 VAL A C 1
ATOM 579 O O . VAL A 1 82 ? -8.503 -3.180 1.792 1.00 94.19 82 VAL A O 1
ATOM 582 N N . ASP A 1 83 ? -9.364 -4.158 3.618 1.00 92.31 83 ASP A N 1
ATOM 583 C CA . ASP A 1 83 ? -8.066 -4.610 4.132 1.00 92.31 83 ASP A CA 1
ATOM 584 C C . ASP A 1 83 ? -7.393 -5.594 3.173 1.00 92.31 83 ASP A C 1
ATOM 586 O O . ASP A 1 83 ? -6.228 -5.405 2.817 1.00 92.31 83 ASP A O 1
ATOM 590 N N . GLY A 1 84 ? -8.128 -6.604 2.704 1.00 94.62 84 GLY A N 1
ATOM 591 C CA . GLY A 1 84 ? -7.630 -7.605 1.766 1.00 94.62 84 GLY A CA 1
ATOM 592 C C . GLY A 1 84 ? -7.121 -6.990 0.461 1.00 94.62 84 GLY A C 1
ATOM 593 O O . GLY A 1 84 ? -6.030 -7.339 -0.002 1.00 94.62 84 GLY A O 1
ATOM 594 N N . GLU A 1 85 ? -7.853 -6.024 -0.099 1.00 96.56 85 GLU A N 1
ATOM 595 C CA . GLU A 1 85 ? -7.428 -5.281 -1.292 1.00 96.56 85 GLU A CA 1
ATOM 596 C C . GLU A 1 85 ? -6.143 -4.477 -1.038 1.00 96.56 85 GLU A C 1
ATOM 598 O O . GLU A 1 85 ? -5.222 -4.480 -1.861 1.00 96.56 85 GLU A O 1
ATOM 603 N N . ILE A 1 86 ? -6.022 -3.831 0.125 1.00 95.62 86 ILE A N 1
ATOM 604 C CA . ILE A 1 86 ? -4.812 -3.081 0.486 1.00 95.62 86 ILE A CA 1
ATOM 605 C C . ILE A 1 86 ? -3.610 -4.020 0.656 1.00 95.62 86 ILE A C 1
ATOM 607 O O . ILE A 1 86 ? -2.517 -3.707 0.173 1.00 95.62 86 ILE A O 1
ATOM 611 N N . GLN A 1 87 ? -3.798 -5.179 1.290 1.00 95.75 87 GLN A N 1
ATOM 612 C CA . GLN A 1 87 ? -2.751 -6.195 1.440 1.00 95.75 87 GLN A CA 1
ATOM 613 C C . GLN A 1 87 ? -2.290 -6.746 0.085 1.00 95.75 87 GLN A C 1
ATOM 615 O O . GLN A 1 87 ? -1.084 -6.913 -0.131 1.00 95.75 87 GLN A O 1
ATOM 620 N N . ASP A 1 88 ? -3.212 -6.995 -0.852 1.00 96.75 88 ASP A N 1
ATOM 621 C CA . ASP A 1 88 ? -2.848 -7.424 -2.206 1.00 96.75 88 ASP A CA 1
ATOM 622 C C . ASP A 1 88 ? -2.005 -6.362 -2.918 1.00 96.75 88 ASP A C 1
ATOM 624 O O . ASP A 1 88 ? -0.949 -6.674 -3.482 1.00 96.75 88 ASP A O 1
ATOM 628 N N . ILE A 1 89 ? -2.394 -5.089 -2.801 1.00 96.25 89 ILE A N 1
ATOM 629 C CA . ILE A 1 89 ? -1.608 -3.991 -3.353 1.00 96.25 89 ILE A CA 1
ATOM 630 C C . ILE A 1 89 ? -0.223 -3.926 -2.708 1.00 96.25 89 ILE A C 1
ATOM 632 O O . ILE A 1 89 ? 0.760 -3.830 -3.443 1.00 96.25 89 ILE A O 1
ATOM 636 N N . PHE A 1 90 ? -0.094 -4.007 -1.381 1.00 96.25 90 PHE A N 1
ATOM 637 C CA . PHE A 1 90 ? 1.225 -3.998 -0.736 1.00 96.25 90 PHE A CA 1
ATOM 638 C C . PHE A 1 90 ? 2.099 -5.156 -1.198 1.00 96.25 90 PHE A C 1
ATOM 640 O O . PHE A 1 90 ? 3.266 -4.947 -1.537 1.00 96.25 90 PHE A O 1
ATOM 647 N N . ARG A 1 91 ? 1.532 -6.357 -1.316 1.00 96.62 91 ARG A N 1
ATOM 648 C CA . ARG A 1 91 ? 2.242 -7.511 -1.870 1.00 96.62 91 ARG A CA 1
ATOM 649 C C . ARG A 1 91 ? 2.685 -7.249 -3.308 1.00 96.62 91 ARG A C 1
ATOM 651 O O . ARG A 1 91 ? 3.825 -7.555 -3.665 1.00 96.62 91 ARG A O 1
ATOM 658 N N . ALA A 1 92 ? 1.830 -6.665 -4.141 1.00 95.81 92 ALA A N 1
ATOM 659 C CA . ALA A 1 92 ? 2.178 -6.308 -5.510 1.00 95.81 92 ALA A CA 1
ATOM 660 C C . ALA A 1 92 ? 3.266 -5.221 -5.578 1.00 95.81 92 ALA A C 1
ATOM 662 O O . ALA A 1 92 ? 4.162 -5.321 -6.419 1.00 95.81 92 ALA A O 1
ATOM 663 N N . LEU A 1 93 ? 3.220 -4.219 -4.694 1.00 95.25 93 LEU A N 1
ATOM 664 C CA . LEU A 1 93 ? 4.238 -3.174 -4.574 1.00 95.25 93 LEU A CA 1
ATOM 665 C C . LEU A 1 93 ? 5.584 -3.768 -4.173 1.00 95.25 93 LEU A C 1
ATOM 667 O O . LEU A 1 93 ? 6.567 -3.557 -4.879 1.00 95.25 93 LEU A O 1
ATOM 671 N N . HIS A 1 94 ? 5.614 -4.575 -3.116 1.00 94.56 94 HIS A N 1
ATOM 672 C CA . HIS A 1 94 ? 6.821 -5.244 -2.641 1.0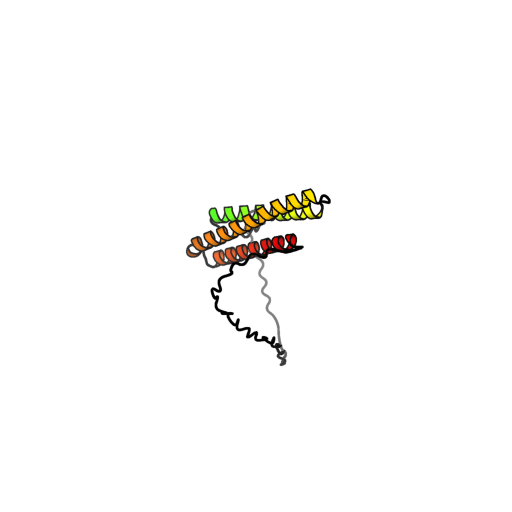0 94.56 94 HIS A CA 1
ATOM 673 C C . HIS A 1 94 ? 7.499 -6.060 -3.751 1.00 94.56 94 HIS A C 1
ATOM 675 O O . HIS A 1 94 ? 8.675 -5.861 -4.061 1.00 94.56 94 HIS A O 1
ATOM 681 N N . ASN A 1 95 ? 6.732 -6.928 -4.420 1.00 95.19 95 ASN A N 1
ATOM 682 C CA . ASN A 1 95 ? 7.239 -7.742 -5.525 1.00 95.19 95 ASN A CA 1
ATOM 683 C C . ASN A 1 95 ? 7.674 -6.892 -6.728 1.00 95.19 95 ASN A C 1
ATOM 685 O O . ASN A 1 95 ? 8.656 -7.216 -7.395 1.00 95.19 95 ASN A O 1
ATOM 689 N N . GLY A 1 96 ? 6.943 -5.820 -7.030 1.00 94.50 96 GLY A N 1
ATOM 690 C CA . GLY A 1 96 ? 7.243 -4.922 -8.138 1.00 94.50 96 GLY A CA 1
ATOM 691 C C . GLY A 1 96 ? 8.547 -4.157 -7.943 1.00 94.50 96 GLY A C 1
ATOM 692 O O . GLY A 1 96 ? 9.407 -4.190 -8.822 1.00 94.50 96 GLY A O 1
ATOM 693 N N . PHE A 1 97 ? 8.730 -3.520 -6.784 1.00 92.19 97 PHE A N 1
ATOM 694 C CA . PHE A 1 97 ? 9.958 -2.786 -6.471 1.00 92.19 97 PHE A CA 1
ATOM 695 C C . PHE A 1 97 ? 11.171 -3.719 -6.420 1.00 92.19 97 PHE A C 1
ATOM 697 O O . PHE A 1 97 ? 12.199 -3.408 -7.016 1.00 92.19 97 PHE A O 1
ATOM 704 N N . GLN A 1 98 ? 11.027 -4.914 -5.835 1.00 92.69 98 GLN A N 1
ATOM 705 C CA . GLN A 1 98 ? 12.099 -5.913 -5.833 1.00 92.69 98 GLN A CA 1
ATOM 706 C C . GLN A 1 98 ? 12.483 -6.375 -7.253 1.00 92.69 98 GLN A C 1
ATOM 708 O O . GLN A 1 98 ? 13.650 -6.665 -7.523 1.00 92.69 98 GLN A O 1
ATOM 713 N N . LYS A 1 99 ? 11.517 -6.460 -8.179 1.00 92.38 99 LYS A N 1
ATOM 714 C CA . LYS A 1 99 ? 11.784 -6.775 -9.593 1.00 92.38 99 LYS A CA 1
ATOM 715 C C . LYS A 1 99 ? 12.483 -5.623 -10.310 1.00 92.38 99 LYS A C 1
ATOM 717 O O . LYS A 1 99 ? 13.418 -5.883 -11.062 1.00 92.38 99 LYS A O 1
ATOM 722 N N . ILE A 1 100 ? 12.042 -4.383 -10.093 1.00 91.62 100 ILE A N 1
ATOM 723 C CA . ILE A 1 100 ? 12.625 -3.184 -10.714 1.00 91.62 100 ILE A CA 1
ATOM 724 C C . ILE A 1 100 ? 14.099 -3.039 -10.358 1.00 91.62 100 ILE A C 1
ATOM 726 O O . ILE A 1 100 ? 14.900 -2.823 -11.265 1.00 91.62 100 ILE A O 1
ATOM 730 N N . ASP A 1 101 ? 14.451 -3.258 -9.094 1.00 87.88 101 ASP A N 1
ATOM 731 C CA . ASP A 1 101 ? 15.830 -3.195 -8.597 1.00 87.88 101 ASP A CA 1
ATOM 732 C C . ASP A 1 101 ? 16.781 -4.156 -9.344 1.00 87.88 101 ASP A C 1
ATOM 734 O O . ASP A 1 101 ? 17.937 -3.845 -9.615 1.00 87.88 101 ASP A O 1
ATOM 738 N N . LYS A 1 102 ? 16.261 -5.311 -9.781 1.00 92.12 102 LYS A N 1
ATOM 739 C CA . LYS A 1 102 ? 17.018 -6.336 -10.523 1.00 92.12 102 LYS A CA 1
ATOM 740 C C . LYS A 1 102 ? 16.979 -6.157 -12.043 1.00 92.12 102 LYS A C 1
ATOM 742 O O . LYS A 1 102 ? 17.743 -6.812 -12.759 1.00 92.12 102 LYS A O 1
ATOM 747 N N . MET A 1 103 ? 16.067 -5.338 -12.568 1.00 91.38 103 MET A N 1
ATOM 748 C CA . MET A 1 103 ? 15.963 -5.092 -14.006 1.00 91.38 103 MET A CA 1
ATOM 749 C C . MET A 1 103 ? 17.092 -4.171 -14.471 1.00 91.38 103 MET A C 1
ATOM 751 O O . MET A 1 103 ? 17.421 -3.197 -13.816 1.00 91.38 103 MET A O 1
ATOM 755 N N . LYS A 1 104 ? 17.672 -4.465 -15.638 1.00 91.56 104 LYS A N 1
ATOM 756 C CA . LYS A 1 104 ? 18.714 -3.627 -16.262 1.00 91.56 104 LYS A CA 1
ATOM 757 C C . LYS A 1 104 ? 18.189 -2.777 -17.421 1.00 91.56 104 LYS A C 1
ATOM 759 O O . LYS A 1 104 ? 18.876 -1.882 -17.893 1.00 91.56 104 LYS A O 1
ATOM 764 N N . ASP A 1 105 ? 16.982 -3.080 -17.897 1.00 94.25 105 ASP A N 1
ATOM 765 C CA . ASP A 1 105 ? 16.352 -2.362 -18.998 1.00 94.25 105 ASP A CA 1
ATOM 766 C C . ASP A 1 105 ? 15.560 -1.160 -18.471 1.00 94.25 105 ASP A C 1
ATOM 768 O O . ASP A 1 105 ? 14.513 -1.319 -17.837 1.00 94.25 105 ASP A O 1
ATOM 772 N N . SER A 1 106 ? 16.069 0.040 -18.745 1.00 91.38 106 SER A N 1
ATOM 773 C CA . SER A 1 106 ? 15.500 1.295 -18.243 1.00 91.38 106 SER A CA 1
ATOM 774 C C . SER A 1 106 ? 14.069 1.535 -18.747 1.00 91.38 106 SER A C 1
ATOM 776 O O . SER A 1 106 ? 13.199 1.921 -17.972 1.00 91.38 106 SER A O 1
ATOM 778 N N . ASN A 1 107 ? 13.774 1.206 -20.010 1.00 92.44 107 ASN A N 1
ATOM 779 C CA . ASN A 1 107 ? 12.436 1.393 -20.582 1.00 92.44 107 ASN A CA 1
ATOM 780 C C . ASN A 1 107 ? 11.375 0.529 -19.877 1.00 92.44 107 ASN A C 1
ATOM 782 O O . ASN A 1 107 ? 10.260 0.986 -19.609 1.00 92.44 107 ASN A O 1
ATOM 786 N N . ARG A 1 108 ? 11.705 -0.722 -19.546 1.00 94.25 108 ARG A N 1
ATOM 787 C CA . ARG A 1 108 ? 10.836 -1.630 -18.783 1.00 94.25 108 ARG A CA 1
ATOM 788 C C . ARG A 1 108 ? 10.722 -1.221 -17.320 1.00 94.25 108 ARG A C 1
ATOM 790 O O . ARG A 1 108 ? 9.624 -1.316 -16.773 1.00 94.25 108 ARG A O 1
ATOM 797 N N . GLN A 1 109 ? 11.803 -0.740 -16.701 1.00 93.19 109 GLN A N 1
ATOM 798 C CA . GLN A 1 109 ? 11.750 -0.178 -15.347 1.00 93.19 109 GLN A CA 1
ATOM 799 C C . GLN A 1 109 ? 10.770 0.995 -15.269 1.00 93.19 109 GLN A C 1
ATOM 801 O O . GLN A 1 109 ? 9.908 0.995 -14.393 1.00 93.19 109 GLN A O 1
ATOM 806 N N . SER A 1 110 ? 10.839 1.947 -16.206 1.00 91.62 110 SER A N 1
ATOM 807 C CA . SER A 1 110 ? 9.931 3.100 -16.232 1.00 91.62 110 SER A CA 1
ATOM 808 C C . SER A 1 110 ? 8.463 2.683 -16.340 1.00 91.62 110 SER A C 1
ATOM 810 O O . SER A 1 110 ? 7.639 3.179 -15.574 1.00 91.62 110 SER A O 1
ATOM 812 N N . LYS A 1 111 ? 8.138 1.720 -17.216 1.00 94.12 111 LYS A N 1
ATOM 813 C CA . LYS A 1 111 ? 6.769 1.180 -17.339 1.00 94.12 111 LYS A CA 1
ATOM 814 C C . LYS A 1 111 ? 6.282 0.530 -16.043 1.00 94.12 111 LYS A C 1
ATOM 816 O O . LYS A 1 111 ? 5.172 0.794 -15.594 1.00 94.12 111 LYS A O 1
ATOM 821 N N . GLN A 1 112 ? 7.124 -0.286 -15.407 1.00 93.56 112 GLN A N 1
ATOM 822 C CA . GLN A 1 112 ? 6.776 -0.924 -14.136 1.00 93.56 112 GLN A CA 1
ATOM 823 C C . GLN A 1 112 ? 6.605 0.105 -13.009 1.00 93.56 112 GLN A C 1
ATOM 825 O O . GLN A 1 112 ? 5.658 0.004 -12.236 1.00 93.56 112 GLN A O 1
ATOM 830 N N . LEU A 1 113 ? 7.451 1.137 -12.937 1.00 92.88 113 LEU A N 1
ATOM 831 C CA . LEU A 1 113 ? 7.280 2.227 -11.970 1.00 92.88 113 LEU A CA 1
ATOM 832 C C . LEU A 1 113 ? 5.945 2.956 -12.152 1.00 92.88 113 LEU A C 1
ATOM 834 O O . LEU A 1 113 ? 5.326 3.349 -11.161 1.00 92.88 113 LEU A O 1
ATOM 838 N N . GLU A 1 114 ? 5.490 3.143 -13.388 1.00 93.44 114 GLU A N 1
ATOM 839 C CA . GLU A 1 114 ? 4.205 3.776 -13.679 1.00 93.44 114 GLU A CA 1
ATOM 840 C C . GLU A 1 114 ? 3.026 2.935 -13.158 1.00 93.44 114 GLU A C 1
ATOM 842 O O . GLU A 1 114 ? 2.153 3.461 -12.457 1.00 93.44 114 GLU A O 1
ATOM 847 N N . GLU A 1 115 ? 3.060 1.618 -13.385 1.00 94.81 115 GLU A N 1
ATOM 848 C CA . GLU A 1 115 ? 2.085 0.660 -12.842 1.00 94.81 115 GLU A CA 1
ATOM 849 C C . GLU A 1 115 ? 2.081 0.644 -11.305 1.00 94.81 115 GLU A C 1
ATOM 851 O O . GLU A 1 115 ? 1.018 0.736 -10.681 1.00 94.81 115 GLU A O 1
ATOM 856 N N . LEU A 1 116 ? 3.258 0.574 -10.670 1.00 94.88 116 LEU A N 1
ATOM 857 C CA . LEU A 1 116 ? 3.368 0.600 -9.206 1.00 94.88 116 LEU A CA 1
ATOM 858 C C . LEU A 1 116 ? 2.882 1.928 -8.631 1.00 94.88 116 LEU A C 1
ATOM 860 O O . LEU A 1 116 ? 2.187 1.948 -7.619 1.00 94.88 116 LEU A O 1
ATOM 864 N N . THR A 1 117 ? 3.156 3.039 -9.312 1.00 93.69 117 THR A N 1
ATOM 865 C CA . THR A 1 117 ? 2.623 4.348 -8.918 1.00 93.69 117 THR A CA 1
ATOM 866 C C . THR A 1 117 ? 1.095 4.363 -8.975 1.00 93.69 117 THR A C 1
ATOM 868 O O . THR A 1 117 ? 0.457 4.944 -8.094 1.00 93.69 117 THR A O 1
ATOM 871 N N . GLY A 1 118 ? 0.494 3.723 -9.982 1.00 95.56 118 GLY A N 1
ATOM 872 C CA . GLY A 1 118 ? -0.954 3.518 -10.053 1.00 95.56 118 GLY A CA 1
ATOM 873 C C . GLY A 1 118 ? -1.485 2.789 -8.822 1.00 95.56 118 GLY A C 1
ATOM 874 O O . GLY A 1 118 ? -2.366 3.307 -8.136 1.00 95.56 118 GLY A O 1
ATOM 875 N N . LYS A 1 119 ? -0.870 1.656 -8.477 1.00 95.69 119 LYS A N 1
ATOM 876 C CA . LYS A 1 119 ? -1.225 0.866 -7.290 1.00 95.69 119 LYS A CA 1
ATOM 877 C C . LYS A 1 119 ? -1.073 1.648 -5.984 1.00 95.69 119 LYS A C 1
ATOM 879 O O . LYS A 1 119 ? -1.928 1.552 -5.116 1.00 95.69 119 LYS A O 1
ATOM 884 N N . MET A 1 120 ? -0.052 2.491 -5.846 1.00 95.44 120 MET A N 1
ATOM 885 C CA . MET A 1 120 ? 0.108 3.341 -4.656 1.00 95.44 120 MET A CA 1
ATOM 886 C C . MET A 1 120 ? -1.011 4.378 -4.513 1.00 95.44 120 MET A C 1
ATOM 888 O O . MET A 1 120 ? -1.445 4.667 -3.397 1.00 95.44 120 MET A O 1
ATOM 892 N N . ARG A 1 121 ? -1.486 4.951 -5.629 1.00 95.94 121 ARG A N 1
ATOM 893 C CA . ARG A 1 121 ? -2.650 5.853 -5.609 1.00 95.94 121 ARG A CA 1
ATOM 894 C C . ARG A 1 121 ? -3.914 5.107 -5.195 1.00 95.94 121 ARG A C 1
ATOM 896 O O . ARG A 1 121 ? -4.681 5.652 -4.405 1.00 95.94 121 ARG A O 1
ATOM 903 N N . GLU A 1 122 ? -4.085 3.882 -5.682 1.00 96.50 122 GLU A N 1
ATOM 904 C CA . GLU A 1 122 ? -5.223 3.040 -5.316 1.00 96.50 122 GLU A CA 1
ATOM 905 C C . GLU A 1 122 ? -5.181 2.639 -3.840 1.00 96.50 122 GLU A C 1
ATOM 907 O O . GLU A 1 122 ? -6.142 2.871 -3.115 1.00 96.50 122 GLU A O 1
ATOM 912 N N . CYS A 1 123 ? -4.025 2.197 -3.339 1.00 96.69 123 CYS A N 1
ATOM 913 C CA . CYS A 1 123 ? -3.820 1.925 -1.915 1.00 96.69 123 CYS A CA 1
ATOM 914 C C . CYS A 1 123 ? -4.175 3.143 -1.051 1.00 96.69 123 CYS A C 1
ATOM 916 O O . CYS A 1 123 ? -4.887 3.027 -0.058 1.00 96.69 123 CYS A O 1
ATOM 918 N N . LYS A 1 124 ? -3.773 4.354 -1.464 1.00 96.50 124 LYS A N 1
ATOM 919 C CA . LYS A 1 124 ? -4.164 5.589 -0.768 1.00 96.50 124 LYS A CA 1
ATOM 920 C C . LYS A 1 124 ? -5.682 5.809 -0.764 1.00 96.50 124 LYS A C 1
ATOM 922 O O . LYS A 1 124 ? -6.202 6.347 0.214 1.00 96.50 124 LYS A O 1
ATOM 927 N N . ARG A 1 125 ? -6.386 5.456 -1.845 1.00 97.31 125 ARG A N 1
ATOM 928 C CA . ARG A 1 125 ? -7.855 5.518 -1.922 1.00 97.31 125 ARG A CA 1
ATOM 929 C C . ARG A 1 125 ? -8.491 4.518 -0.963 1.00 97.31 125 ARG A C 1
ATOM 931 O O . ARG A 1 125 ? -9.334 4.926 -0.172 1.00 97.31 125 ARG A O 1
ATOM 938 N N . LEU A 1 126 ? -8.041 3.270 -0.984 1.00 96.12 126 LEU A N 1
ATOM 939 C CA . LEU A 1 126 ? -8.561 2.215 -0.122 1.00 96.12 126 LEU A CA 1
ATOM 940 C C . LEU A 1 126 ? -8.301 2.502 1.360 1.00 96.12 126 LEU A C 1
ATOM 942 O O . LEU A 1 126 ? -9.206 2.350 2.164 1.00 96.12 126 LEU A O 1
ATOM 946 N N . ILE A 1 127 ? -7.131 3.030 1.741 1.00 94.69 127 ILE A N 1
ATOM 947 C CA . ILE A 1 127 ? -6.864 3.443 3.135 1.00 94.69 127 ILE A CA 1
ATOM 948 C C . ILE A 1 127 ? -7.856 4.525 3.599 1.00 94.69 127 ILE A C 1
ATOM 950 O O . ILE A 1 127 ? -8.248 4.553 4.766 1.00 94.69 127 ILE A O 1
ATOM 954 N N . LYS A 1 128 ? -8.277 5.430 2.704 1.00 95.94 128 LYS A N 1
ATOM 955 C CA . LYS A 1 128 ? -9.323 6.413 3.026 1.00 95.94 128 LYS A CA 1
ATOM 956 C C . LYS A 1 128 ? -10.701 5.766 3.161 1.00 95.94 128 LYS A C 1
ATOM 958 O O . LYS A 1 128 ? -11.471 6.226 3.996 1.00 95.94 128 LYS A O 1
ATOM 963 N N . GLU A 1 129 ? -11.005 4.748 2.359 1.00 95.50 129 GLU A N 1
ATOM 964 C CA . GLU A 1 129 ? -12.246 3.978 2.502 1.00 95.50 129 GLU A CA 1
ATOM 965 C C . GLU A 1 129 ? -12.246 3.198 3.819 1.00 95.50 129 GLU A C 1
ATOM 967 O O . GLU A 1 129 ? -13.210 3.279 4.567 1.00 95.50 129 GLU A O 1
ATOM 972 N N . PHE A 1 130 ? -11.120 2.577 4.180 1.00 93.19 130 PHE A N 1
ATOM 973 C CA . PHE A 1 130 ? -10.921 1.929 5.474 1.00 93.19 130 PHE A CA 1
ATOM 974 C C . PHE A 1 130 ? -11.200 2.914 6.620 1.00 93.19 130 PHE A C 1
ATOM 976 O O . PHE A 1 130 ? -12.008 2.629 7.492 1.00 93.19 130 PHE A O 1
ATOM 983 N N . ASP A 1 131 ? -10.620 4.123 6.591 1.00 92.25 131 ASP A N 1
ATOM 984 C CA . ASP A 1 131 ? -10.897 5.172 7.593 1.00 92.25 131 ASP A CA 1
ATOM 985 C C . ASP A 1 131 ? -12.373 5.596 7.649 1.00 92.25 131 ASP A C 1
ATOM 987 O O . ASP A 1 131 ? -12.877 5.924 8.724 1.00 92.25 131 ASP A O 1
ATOM 991 N N . ARG A 1 132 ? -13.063 5.608 6.505 1.00 93.88 132 ARG A N 1
ATOM 992 C CA . ARG A 1 132 ? -14.485 5.943 6.426 1.00 93.88 132 ARG A CA 1
ATOM 993 C C . ARG A 1 132 ? -15.338 4.855 7.079 1.00 93.88 132 ARG A C 1
ATOM 995 O O . ARG A 1 132 ? -16.080 5.175 8.002 1.00 93.88 132 ARG A O 1
ATOM 1002 N N . VAL A 1 133 ? -15.167 3.599 6.665 1.00 90.25 133 VAL A N 1
ATOM 1003 C CA . VAL A 1 133 ? -15.891 2.443 7.221 1.00 90.25 133 VAL A CA 1
ATOM 1004 C C . VAL A 1 133 ? -15.629 2.326 8.724 1.00 90.25 133 VAL A C 1
ATOM 1006 O O . VAL A 1 133 ? -16.562 2.145 9.504 1.00 90.25 133 VAL A O 1
ATOM 1009 N N . LEU A 1 134 ? -14.386 2.565 9.166 1.00 89.50 134 LEU A N 1
ATOM 1010 C CA . LEU A 1 134 ? -14.059 2.628 10.592 1.00 89.50 134 LEU A CA 1
ATOM 1011 C C . LEU A 1 134 ? -14.894 3.654 11.357 1.00 89.50 134 LEU A C 1
ATOM 1013 O O . LEU A 1 134 ? -15.363 3.348 12.447 1.00 89.50 134 LEU A O 1
ATOM 1017 N N . LYS A 1 135 ? -15.094 4.858 10.815 1.00 88.81 135 LYS A N 1
ATOM 1018 C CA . LYS A 1 135 ? -15.895 5.908 11.471 1.00 88.81 135 LYS A CA 1
ATOM 1019 C C . LYS A 1 135 ? -17.383 5.576 11.507 1.00 88.81 135 LYS A C 1
ATOM 1021 O O . LYS A 1 135 ? -18.056 5.915 12.480 1.00 88.81 135 LYS A O 1
ATOM 1026 N N . ASP A 1 136 ? -17.893 4.929 10.465 1.00 86.94 136 ASP A N 1
ATOM 1027 C CA . ASP A 1 136 ? -19.290 4.495 10.396 1.00 86.94 136 ASP A CA 1
ATOM 1028 C C . ASP A 1 136 ? -19.584 3.372 11.413 1.00 86.94 136 ASP A C 1
ATOM 1030 O O . ASP A 1 136 ? -20.685 3.283 11.970 1.00 86.94 136 ASP A O 1
ATOM 1034 N N . GLU A 1 137 ? -18.583 2.547 11.723 1.00 83.25 137 GLU A N 1
ATOM 1035 C CA . GLU A 1 137 ? -18.692 1.416 12.651 1.00 83.25 137 GLU A CA 1
ATOM 1036 C C . GLU A 1 137 ? -18.191 1.696 14.070 1.00 83.25 137 GLU A C 1
ATOM 1038 O O . GLU A 1 137 ? -18.544 0.957 14.991 1.00 83.25 137 GLU A O 1
ATOM 1043 N N . GLU A 1 138 ? -17.462 2.793 14.290 1.00 78.38 138 GLU A N 1
ATOM 1044 C CA . GLU A 1 138 ? -16.853 3.155 15.580 1.00 78.38 138 GLU A CA 1
ATOM 1045 C C . GLU A 1 138 ? -17.867 3.152 16.733 1.00 78.38 138 GLU A C 1
ATOM 1047 O O . GLU A 1 138 ? -17.549 2.747 17.849 1.00 78.38 138 GLU A O 1
ATOM 1052 N N . LYS A 1 139 ? -19.116 3.540 16.448 1.00 73.94 139 LYS A N 1
ATOM 1053 C CA . LYS A 1 139 ? -20.220 3.599 17.423 1.00 73.94 139 LYS A CA 1
ATOM 1054 C C . LYS A 1 139 ? -20.770 2.226 17.825 1.00 73.94 139 LYS A C 1
ATOM 1056 O O . LYS A 1 139 ? -21.464 2.132 18.834 1.00 73.94 139 LYS A O 1
ATOM 1061 N N . ARG A 1 140 ? -20.530 1.195 17.010 1.00 77.88 140 ARG A N 1
ATOM 1062 C CA . ARG A 1 140 ? -21.002 -0.186 17.215 1.00 77.88 140 ARG A CA 1
ATOM 1063 C C . ARG A 1 140 ? -19.914 -1.090 17.800 1.00 77.88 140 ARG A C 1
ATOM 1065 O O . ARG A 1 140 ? -20.243 -2.095 18.422 1.00 77.88 140 ARG A O 1
ATOM 1072 N N . ASN A 1 141 ? -18.648 -0.714 17.626 1.00 82.44 141 ASN A N 1
ATOM 1073 C CA . ASN A 1 141 ? -17.492 -1.478 18.079 1.00 82.44 141 ASN A CA 1
ATOM 1074 C C . ASN A 1 141 ? -17.049 -1.083 19.494 1.00 82.44 141 ASN A C 1
ATOM 1076 O O . ASN A 1 141 ? -17.276 0.032 19.965 1.00 82.44 141 ASN A O 1
ATOM 1080 N N . THR A 1 142 ? -16.384 -2.008 20.189 1.00 81.75 142 THR A N 1
ATOM 1081 C CA . THR A 1 142 ? -15.778 -1.725 21.496 1.00 81.75 142 THR A CA 1
ATOM 1082 C C . THR A 1 142 ? -14.536 -0.843 21.340 1.00 81.75 142 THR A C 1
ATOM 1084 O O . THR A 1 142 ? -13.866 -0.856 20.305 1.00 81.75 142 THR A O 1
ATOM 1087 N N . SER A 1 143 ? -14.180 -0.093 22.388 1.00 83.06 143 SER A N 1
ATOM 1088 C CA . SER A 1 143 ? -13.003 0.792 22.379 1.00 83.06 143 SER A CA 1
ATOM 1089 C C . SER A 1 143 ? -11.693 0.055 22.066 1.00 83.06 143 SER A C 1
ATOM 1091 O O . SER A 1 143 ? -10.803 0.625 21.440 1.00 83.06 143 SER A O 1
ATOM 1093 N N . GLU A 1 144 ? -11.587 -1.214 22.469 1.00 85.62 144 GLU A N 1
ATOM 1094 C CA . GLU A 1 144 ? -10.447 -2.089 22.174 1.00 85.62 144 GLU A CA 1
ATOM 1095 C C . GLU A 1 144 ? -10.346 -2.397 20.669 1.00 85.62 144 GLU A C 1
ATOM 1097 O O . GLU A 1 144 ? -9.301 -2.183 20.059 1.00 85.62 144 GLU A O 1
ATOM 1102 N N . VAL A 1 145 ? -11.455 -2.796 20.038 1.00 86.19 145 VAL A N 1
ATOM 1103 C CA . VAL A 1 145 ? -11.515 -3.061 18.590 1.00 86.19 145 VAL A CA 1
ATOM 1104 C C . VAL A 1 145 ? -11.196 -1.794 17.798 1.00 86.19 145 VAL A C 1
ATOM 1106 O O . VAL A 1 145 ? -10.338 -1.811 16.917 1.00 86.19 145 VAL A O 1
ATOM 1109 N N . ASN A 1 146 ? -11.791 -0.658 18.169 1.00 86.88 146 ASN A N 1
ATOM 1110 C CA . ASN A 1 146 ? -11.515 0.624 17.517 1.00 86.88 146 ASN A CA 1
ATOM 1111 C C . ASN A 1 146 ? -10.042 1.030 17.622 1.00 86.88 146 ASN A C 1
ATOM 1113 O O . ASN A 1 146 ? -9.473 1.550 16.658 1.00 86.88 146 ASN A O 1
ATOM 1117 N N . LYS A 1 147 ? -9.402 0.779 18.769 1.00 90.31 147 LYS A N 1
ATOM 1118 C CA . LYS A 1 147 ? -7.971 1.034 18.942 1.00 90.31 147 LYS A CA 1
ATOM 1119 C C . LYS A 1 147 ? -7.142 0.161 17.998 1.00 90.31 147 LYS A C 1
ATOM 1121 O O . LYS A 1 147 ? -6.316 0.700 17.266 1.00 90.31 147 LYS A O 1
ATOM 1126 N N . GLN A 1 148 ? -7.388 -1.148 17.968 1.00 90.50 148 GLN A N 1
ATOM 1127 C CA . GLN A 1 148 ? -6.650 -2.084 17.110 1.00 90.50 148 GLN A CA 1
ATOM 1128 C C . GLN A 1 148 ? -6.809 -1.753 15.621 1.00 90.50 148 GLN A C 1
ATOM 1130 O O . GLN A 1 148 ? -5.833 -1.751 14.868 1.00 90.50 148 GLN A O 1
ATOM 1135 N N . LEU A 1 149 ? -8.019 -1.390 15.199 1.00 90.12 149 LEU A N 1
ATOM 1136 C CA . LEU A 1 149 ? -8.300 -0.966 13.831 1.00 90.12 149 LEU A CA 1
ATOM 1137 C C . LEU A 1 149 ? -7.606 0.353 13.463 1.00 90.12 149 LEU A C 1
ATOM 1139 O O . LEU A 1 149 ? -7.070 0.491 12.360 1.00 90.12 149 LEU A O 1
ATOM 1143 N N . ASN A 1 150 ? -7.552 1.315 14.388 1.00 91.50 150 ASN A N 1
ATOM 1144 C CA . ASN A 1 150 ? -6.792 2.547 14.184 1.00 91.50 150 ASN A CA 1
ATOM 1145 C C . ASN A 1 150 ? -5.281 2.288 14.122 1.00 91.50 150 ASN A C 1
ATOM 1147 O O . ASN A 1 150 ? -4.616 2.858 13.255 1.00 91.50 150 ASN A O 1
ATOM 1151 N N . ASP A 1 151 ? -4.744 1.418 14.980 1.00 92.81 151 ASP A N 1
ATOM 1152 C CA . ASP A 1 151 ? -3.337 1.000 14.948 1.00 92.81 151 ASP A CA 1
ATOM 1153 C C . ASP A 1 151 ? -2.998 0.353 13.588 1.00 92.81 151 ASP A C 1
ATOM 1155 O O . ASP A 1 151 ? -2.003 0.716 12.949 1.00 92.81 151 ASP A O 1
ATOM 1159 N N . LYS A 1 152 ? -3.880 -0.516 13.076 1.00 92.06 152 LYS A N 1
ATOM 1160 C CA . LYS A 1 152 ? -3.747 -1.147 11.754 1.00 92.06 152 LYS A CA 1
ATOM 1161 C C . LYS A 1 152 ? -3.802 -0.129 10.610 1.00 92.06 152 LYS A C 1
ATOM 1163 O O . LYS A 1 152 ? -2.911 -0.118 9.760 1.00 92.06 152 LYS A O 1
ATOM 1168 N N . LYS A 1 153 ? -4.750 0.812 10.636 1.00 93.56 153 LYS A N 1
ATOM 1169 C CA . LYS A 1 153 ? -4.798 1.941 9.687 1.00 93.56 153 LYS A CA 1
ATOM 1170 C C . LYS A 1 153 ? -3.481 2.723 9.675 1.00 93.56 153 LYS A C 1
ATOM 1172 O O . LYS A 1 153 ? -2.950 3.043 8.610 1.00 93.56 153 LYS A O 1
ATOM 1177 N N . GLN A 1 154 ? -2.936 3.040 10.851 1.00 96.25 154 GLN A N 1
ATOM 1178 C CA . GLN A 1 154 ? -1.669 3.769 10.964 1.00 96.25 154 GLN A CA 1
ATOM 1179 C C . GLN A 1 154 ? -0.493 2.970 10.403 1.00 96.25 154 GLN A C 1
ATOM 1181 O O . GLN A 1 154 ? 0.377 3.550 9.749 1.00 96.25 154 GLN A O 1
ATOM 1186 N N . PHE A 1 155 ? -0.466 1.654 10.615 1.00 94.50 155 PHE A N 1
ATOM 1187 C CA . PHE A 1 155 ? 0.518 0.775 9.988 1.00 94.50 155 PHE A CA 1
ATOM 1188 C C . PHE A 1 155 ? 0.453 0.868 8.458 1.00 94.50 155 PHE A C 1
ATOM 1190 O O . PHE A 1 155 ? 1.469 1.144 7.825 1.00 94.50 155 PHE A O 1
ATOM 1197 N N . MET A 1 156 ? -0.738 0.759 7.866 1.00 94.75 156 MET A N 1
ATOM 1198 C CA . MET A 1 156 ? -0.928 0.818 6.408 1.00 94.75 156 MET A CA 1
ATOM 1199 C C . MET A 1 156 ? -0.478 2.165 5.826 1.00 94.75 156 MET A C 1
ATOM 1201 O O . MET A 1 156 ? 0.171 2.219 4.783 1.00 94.75 156 MET A O 1
ATOM 1205 N N . ILE A 1 157 ? -0.744 3.273 6.524 1.00 95.56 157 ILE A N 1
ATOM 1206 C CA . ILE A 1 157 ? -0.254 4.601 6.125 1.00 95.56 157 ILE A CA 1
ATOM 1207 C C . ILE A 1 157 ? 1.279 4.648 6.132 1.00 95.56 157 ILE A C 1
ATOM 1209 O O . ILE A 1 157 ? 1.888 5.168 5.194 1.00 95.56 157 ILE A O 1
ATOM 1213 N N . LYS A 1 158 ? 1.916 4.142 7.191 1.00 96.06 158 LYS A N 1
ATOM 1214 C CA . LYS A 1 158 ? 3.383 4.114 7.305 1.00 96.06 158 LYS A CA 1
ATOM 1215 C C . LYS A 1 158 ? 4.005 3.252 6.209 1.00 96.06 158 LYS A C 1
ATOM 1217 O O . LYS A 1 158 ? 4.935 3.702 5.543 1.00 96.06 158 LYS A O 1
ATOM 1222 N N . GLU A 1 159 ? 3.438 2.075 5.986 1.00 95.31 159 GLU A N 1
ATOM 1223 C CA . GLU A 1 159 ? 3.871 1.126 4.965 1.00 95.31 159 GLU A CA 1
ATOM 1224 C C . GLU A 1 159 ? 3.767 1.744 3.559 1.00 95.31 159 GLU A C 1
ATOM 1226 O O . GLU A 1 159 ? 4.746 1.770 2.814 1.00 95.31 159 GLU A O 1
ATOM 1231 N N . LEU A 1 160 ? 2.640 2.387 3.221 1.00 95.56 160 LEU A N 1
ATOM 1232 C CA . LEU A 1 160 ? 2.492 3.110 1.952 1.00 95.56 160 LEU A CA 1
ATOM 1233 C C . LEU A 1 160 ? 3.531 4.229 1.790 1.00 95.56 160 LEU A C 1
ATOM 1235 O O . LEU A 1 160 ? 4.108 4.383 0.712 1.00 95.56 160 LEU A O 1
ATOM 1239 N N . ASN A 1 161 ? 3.794 5.006 2.844 1.00 94.56 161 ASN A N 1
ATOM 1240 C CA . ASN A 1 161 ? 4.796 6.074 2.801 1.00 94.56 161 ASN A CA 1
ATOM 1241 C C . ASN A 1 161 ? 6.226 5.542 2.579 1.00 94.56 161 ASN A C 1
ATOM 1243 O O . ASN A 1 161 ? 7.028 6.223 1.931 1.00 94.56 161 ASN A O 1
ATOM 1247 N N . SER A 1 162 ? 6.539 4.327 3.042 1.00 94.88 162 SER A N 1
ATOM 1248 C CA . SER A 1 162 ? 7.804 3.642 2.734 1.00 94.88 162 SER A CA 1
ATOM 1249 C C . SER A 1 162 ? 7.969 3.436 1.221 1.00 94.88 162 SER A C 1
ATOM 1251 O O . SER A 1 162 ? 8.939 3.917 0.629 1.00 94.88 162 SER A O 1
ATOM 1253 N N . TYR A 1 163 ? 6.960 2.865 0.548 1.00 93.06 163 TYR A N 1
ATOM 1254 C CA . TYR A 1 163 ? 6.958 2.703 -0.916 1.00 93.06 163 TYR A CA 1
ATOM 1255 C C . TYR A 1 163 ? 6.987 4.045 -1.667 1.00 93.06 163 TYR A C 1
ATOM 1257 O O . TYR A 1 163 ? 7.632 4.162 -2.710 1.00 93.06 163 TYR A O 1
ATOM 1265 N N . VAL A 1 164 ? 6.330 5.086 -1.136 1.00 91.44 164 VAL A N 1
ATOM 1266 C CA . VAL A 1 164 ? 6.401 6.453 -1.695 1.00 91.44 164 VAL A CA 1
ATOM 1267 C C . VAL A 1 164 ? 7.820 6.992 -1.678 1.00 91.44 164 VAL A C 1
ATOM 1269 O O . VAL A 1 164 ? 8.218 7.667 -2.625 1.00 91.44 164 VAL A O 1
ATOM 1272 N N . THR A 1 165 ? 8.581 6.680 -0.638 1.00 90.75 165 THR A N 1
ATOM 1273 C CA . THR A 1 165 ? 9.965 7.129 -0.503 1.00 90.75 165 THR A CA 1
ATOM 1274 C C . THR A 1 165 ? 10.883 6.363 -1.452 1.00 90.75 165 THR A C 1
ATOM 1276 O O . THR A 1 165 ? 11.637 7.002 -2.178 1.00 90.75 165 THR A O 1
ATOM 1279 N N . MET A 1 166 ? 10.742 5.034 -1.545 1.00 81.88 166 MET A N 1
ATOM 1280 C CA . MET A 1 166 ? 11.541 4.193 -2.457 1.00 81.88 166 MET A CA 1
ATOM 1281 C C . MET A 1 166 ? 11.382 4.557 -3.938 1.00 81.88 166 MET A C 1
ATOM 1283 O O . MET A 1 166 ? 12.288 4.348 -4.730 1.00 81.88 166 MET A O 1
ATOM 1287 N N . ARG A 1 167 ? 10.237 5.122 -4.337 1.00 78.25 167 ARG A N 1
ATOM 1288 C CA . ARG A 1 167 ? 10.034 5.624 -5.705 1.00 78.25 167 ARG A CA 1
ATOM 1289 C C . ARG A 1 167 ? 10.757 6.956 -5.977 1.00 78.25 167 ARG A C 1
ATOM 1291 O O . ARG A 1 167 ? 10.902 7.346 -7.131 1.00 78.25 167 ARG A O 1
ATOM 1298 N N . LYS A 1 168 ? 11.081 7.725 -4.933 1.00 70.69 168 LYS A N 1
ATOM 1299 C CA . LYS A 1 168 ? 11.661 9.078 -5.046 1.00 70.69 168 LYS A CA 1
ATOM 1300 C C . LYS A 1 168 ? 13.189 9.078 -4.973 1.00 70.69 168 LYS A C 1
ATOM 1302 O O . LYS A 1 168 ? 13.776 10.110 -5.287 1.00 70.69 168 LYS A O 1
ATOM 1307 N N . THR A 1 169 ? 13.783 7.976 -4.523 1.00 54.59 169 THR A N 1
ATOM 1308 C CA . THR A 1 169 ? 15.221 7.677 -4.588 1.00 54.59 169 THR A CA 1
ATOM 1309 C C . THR A 1 169 ? 15.580 7.105 -5.945 1.00 54.59 169 THR A C 1
ATOM 1311 O O . THR A 1 169 ? 16.586 7.574 -6.513 1.00 54.59 169 THR A O 1
#

Sequence (169 aa):
SLRASTQLGSSQLGSHDSSPQIQRLRSPHQPLPLAPTAALLAPTGRAAPSRNRADPPLGGAGDPAAAMAASDVPMSPELEQVDGEIQDIFRALHNGFQKIDKMKDSNRQSKQLEELTGKMRECKRLIKEFDRVLKDEEKRNTSEVNKQLNDKKQFMIKELNSYVTMRKT

Foldseek 3Di:
DDDDDDDDDDDDDDDDPDDDDDPPPDDDDDDDDDDDDDDDDDDDDDDDDDDDDDDDDDDDPDDPPPPPPPVPLPDDPQLVVLVVLLVVLLVVLVVLLVVLVVDPDPVVSVVSLVVNVVSLVVSVVSLVVSVVSLVVCVVVDDPVSSVVSVVVSVVSVVSSVVSVVSSVD

Radius of gyration: 33.28 Å; chains: 1; bounding box: 42×93×103 Å